Protein AF-A0A2D1KL96-F1 (afdb_monomer)

Secondary structure (DSSP, 8-state):
--------------HHHHHHHHHHHHHHT--GGG--HHHHHHHHHHHHHHHHHHHHHHHTHHHHHHHHHHHHHHHHHHHHH--

pLDDT: mean 85.84, std 14.6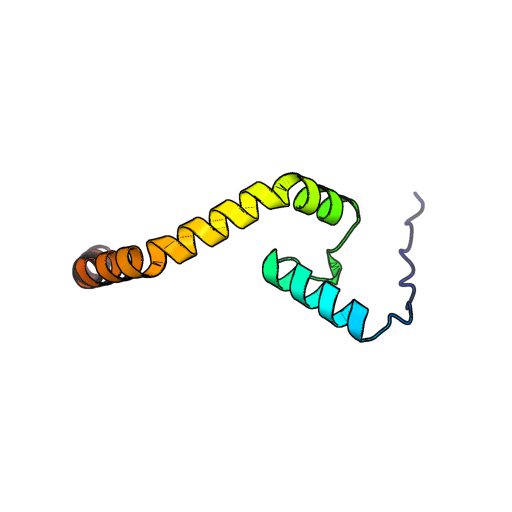2, range [38.91, 98.19]

InterPro domains:
  IPR013321 Arc-type ribbon-helix-helix [G3DSA:1.10.1220.10] (1-83)

Structure (mmCIF, N/CA/C/O backbone):
data_AF-A0A2D1KL96-F1
#
_entry.id   AF-A0A2D1KL96-F1
#
loop_
_atom_site.group_PDB
_atom_site.id
_atom_site.type_symbol
_atom_site.label_atom_id
_atom_site.label_alt_id
_atom_site.label_comp_id
_atom_site.label_asym_id
_atom_site.label_entity_id
_atom_site.label_seq_id
_atom_site.pdbx_PDB_ins_code
_atom_site.Cartn_x
_atom_site.Cartn_y
_atom_site.Cartn_z
_atom_site.occupancy
_atom_site.B_iso_or_equiv
_atom_site.auth_seq_id
_atom_site.auth_comp_id
_atom_site.auth_asym_id
_atom_site.auth_atom_id
_atom_site.pdbx_PDB_model_num
ATOM 1 N N . MET A 1 1 ? -42.304 -4.223 5.232 1.00 38.91 1 MET A N 1
ATOM 2 C CA . MET A 1 1 ? -40.846 -4.306 5.016 1.00 38.91 1 MET A CA 1
ATOM 3 C C . MET A 1 1 ? -40.279 -2.973 5.467 1.00 38.91 1 MET A C 1
ATOM 5 O O . MET A 1 1 ? -40.432 -1.992 4.755 1.00 38.91 1 MET A O 1
ATOM 9 N N . GLU A 1 2 ? -39.814 -2.896 6.712 1.00 42.31 2 GLU A N 1
ATOM 10 C CA . GLU A 1 2 ? -39.378 -1.636 7.322 1.00 42.31 2 GLU A CA 1
ATOM 11 C C . GLU A 1 2 ? -37.953 -1.314 6.870 1.00 42.31 2 GLU A C 1
ATOM 13 O O . GLU A 1 2 ? -37.005 -2.047 7.152 1.00 42.31 2 GLU A O 1
ATOM 18 N N . THR A 1 3 ? -37.806 -0.232 6.115 1.00 46.38 3 THR A N 1
ATOM 19 C CA . THR A 1 3 ? -36.515 0.292 5.677 1.00 46.38 3 THR 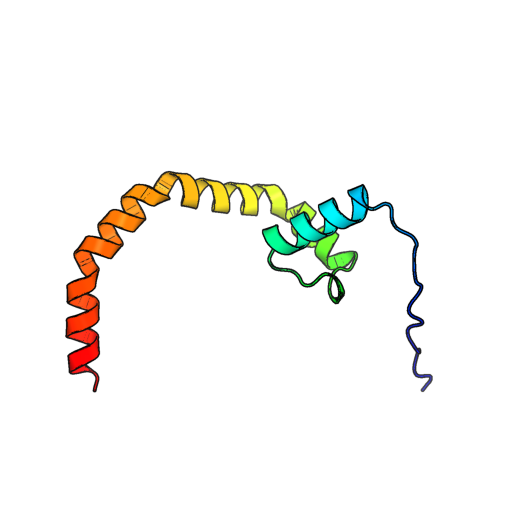A CA 1
ATOM 20 C C . THR A 1 3 ? -35.833 0.947 6.877 1.00 46.38 3 THR A C 1
ATOM 22 O O . THR A 1 3 ? -36.228 2.029 7.307 1.00 46.38 3 THR A O 1
ATOM 25 N N . GLN A 1 4 ? -34.816 0.293 7.447 1.00 49.78 4 GLN A N 1
ATOM 26 C CA . GLN A 1 4 ? -34.007 0.879 8.517 1.00 49.78 4 GLN A CA 1
ATOM 27 C C . GLN A 1 4 ? -33.201 2.061 7.965 1.00 49.78 4 GLN A C 1
ATOM 29 O O . GLN A 1 4 ? -32.203 1.892 7.261 1.00 49.78 4 GLN A O 1
ATOM 34 N N . ILE A 1 5 ? -33.644 3.274 8.283 1.00 55.97 5 ILE A N 1
ATOM 35 C CA . ILE A 1 5 ? -32.917 4.507 7.995 1.00 55.97 5 ILE A CA 1
ATOM 36 C C . ILE A 1 5 ? -31.719 4.559 8.950 1.00 55.97 5 ILE A C 1
ATOM 38 O O . ILE A 1 5 ? -31.879 4.781 10.149 1.00 55.97 5 ILE A O 1
ATOM 42 N N . LYS A 1 6 ? -30.505 4.342 8.426 1.00 57.28 6 LYS A N 1
ATOM 43 C CA . LYS A 1 6 ? -29.258 4.545 9.179 1.00 57.28 6 LYS A CA 1
ATOM 44 C C . LYS A 1 6 ? -29.130 6.028 9.539 1.00 57.28 6 LYS A C 1
ATOM 46 O O . LYS A 1 6 ? -28.738 6.841 8.704 1.00 57.28 6 LYS A O 1
ATOM 51 N N . GLN A 1 7 ? -29.464 6.387 10.776 1.00 58.97 7 GLN A N 1
ATOM 52 C CA . GLN A 1 7 ? -29.185 7.717 11.314 1.00 58.97 7 GLN A CA 1
ATOM 53 C C . GLN A 1 7 ? -27.671 7.921 11.429 1.00 58.97 7 GLN A C 1
ATOM 55 O O . GLN A 1 7 ? -26.961 7.126 12.045 1.00 58.97 7 GLN A O 1
ATOM 60 N N . ARG A 1 8 ? -27.173 9.001 10.823 1.00 58.00 8 ARG A N 1
ATOM 61 C CA . ARG A 1 8 ? -25.762 9.385 10.877 1.00 58.00 8 ARG A CA 1
ATOM 62 C C . ARG A 1 8 ? -25.514 10.116 12.199 1.00 58.00 8 ARG A C 1
ATOM 64 O O . ARG A 1 8 ? -25.818 11.300 12.319 1.00 58.00 8 ARG A O 1
ATOM 71 N N . LEU A 1 9 ? -25.016 9.399 13.205 1.00 57.00 9 LEU A N 1
ATOM 72 C CA . LEU A 1 9 ? -24.583 10.003 14.466 1.00 57.00 9 LEU A CA 1
ATOM 73 C C . LEU A 1 9 ? -23.278 10.776 14.230 1.00 57.00 9 LEU A C 1
ATOM 75 O O . LEU A 1 9 ? -22.275 10.198 13.816 1.00 57.00 9 LEU A O 1
ATOM 79 N N . SER A 1 10 ? -23.289 12.079 14.499 1.00 53.56 10 SER A N 1
ATOM 80 C CA . SER A 1 10 ? -22.080 12.904 14.511 1.00 53.56 10 SER A CA 1
ATOM 81 C C . SER A 1 10 ? -21.402 12.758 15.870 1.00 53.56 10 SER A C 1
ATOM 83 O O . SER A 1 10 ? -21.836 13.363 16.848 1.00 53.56 10 SER A O 1
ATOM 85 N N . VAL A 1 11 ? -20.353 11.942 15.941 1.00 66.00 11 VAL A N 1
ATOM 86 C CA . VAL A 1 11 ? -19.516 11.818 17.140 1.00 66.00 11 VAL A CA 1
ATOM 87 C C . VAL A 1 11 ? -18.443 12.902 17.099 1.00 66.00 11 VAL A C 1
ATOM 89 O O . VAL A 1 11 ? -17.731 13.043 16.105 1.00 66.00 11 VAL A O 1
ATOM 92 N N . VAL A 1 12 ? -18.313 13.668 18.183 1.00 66.25 12 VAL A N 1
ATOM 93 C CA . VAL A 1 12 ? -17.170 14.566 18.379 1.00 66.25 12 VAL A CA 1
ATOM 94 C C . VAL A 1 12 ? -15.967 13.693 18.735 1.00 66.25 12 VAL A C 1
ATOM 96 O O . VAL A 1 12 ? -15.790 13.304 19.886 1.00 66.25 12 VAL A O 1
ATOM 99 N N . CYS A 1 13 ? -15.180 13.322 17.728 1.00 66.31 13 CYS A N 1
ATOM 100 C CA . CYS A 1 13 ? -13.921 12.609 17.919 1.00 66.31 13 CYS A CA 1
ATOM 101 C C . CYS A 1 13 ? -12.778 13.603 18.135 1.00 66.31 13 CYS A C 1
ATOM 103 O O . CYS A 1 13 ? -12.681 14.618 17.445 1.00 66.31 13 CYS A O 1
ATOM 105 N N . ASP A 1 14 ? -11.888 13.281 19.072 1.00 83.56 14 ASP A N 1
ATOM 106 C CA . ASP A 1 14 ? -10.630 13.998 19.259 1.00 83.56 14 ASP A CA 1
ATOM 107 C C . ASP A 1 14 ? -9.825 14.027 17.944 1.00 83.56 14 ASP A C 1
ATOM 109 O O . ASP A 1 14 ? -9.731 13.026 17.224 1.00 83.56 14 ASP A O 1
ATOM 113 N N . LYS A 1 15 ? -9.216 15.175 17.633 1.00 86.12 15 LYS A N 1
ATOM 114 C CA . LYS A 1 15 ? -8.457 15.396 16.394 1.00 86.12 15 LYS A CA 1
ATOM 115 C C . LYS A 1 15 ? -7.303 14.401 16.258 1.00 86.12 15 LYS A C 1
ATOM 117 O O . LYS A 1 15 ? -7.019 13.936 15.156 1.00 86.12 15 LYS A O 1
ATOM 122 N N . ALA A 1 16 ? -6.669 14.027 17.370 1.00 87.50 16 ALA A N 1
ATOM 123 C CA . ALA A 1 16 ? -5.608 13.023 17.354 1.00 87.50 16 ALA A CA 1
ATOM 124 C C . ALA A 1 16 ? -6.131 11.631 16.962 1.00 87.50 16 ALA A C 1
ATOM 126 O O . ALA A 1 16 ? -5.430 10.872 16.292 1.00 87.50 16 ALA A O 1
ATOM 127 N N . MET A 1 17 ? -7.361 11.293 17.350 1.00 86.81 17 MET A N 1
ATOM 128 C CA . MET A 1 17 ? -7.995 10.032 16.978 1.00 86.81 17 MET A CA 1
ATOM 129 C C . MET A 1 17 ? -8.399 10.022 15.501 1.00 86.81 17 MET A C 1
ATOM 131 O O . MET A 1 17 ? -8.133 9.034 14.821 1.00 86.81 17 MET A O 1
ATOM 135 N N . LEU A 1 18 ? -8.942 11.129 14.982 1.00 88.44 18 LEU A N 1
ATOM 136 C CA . LEU A 1 18 ? -9.256 11.270 13.553 1.00 88.44 18 LEU A CA 1
ATOM 137 C C . LEU A 1 18 ? -8.011 11.090 12.676 1.00 88.44 18 LEU A C 1
ATOM 139 O O . LEU A 1 18 ? -8.047 10.322 11.722 1.00 88.44 18 LEU A O 1
ATOM 143 N N . ASN A 1 19 ? -6.880 11.691 13.053 1.00 91.38 19 ASN A N 1
ATOM 144 C CA . ASN A 1 19 ? -5.626 11.522 12.312 1.00 91.38 19 ASN A CA 1
ATOM 145 C C . ASN A 1 19 ? -5.144 10.060 12.282 1.00 91.38 19 ASN A C 1
ATOM 147 O O . ASN A 1 19 ? -4.615 9.603 11.272 1.00 91.38 19 ASN A O 1
ATOM 151 N N . LYS A 1 20 ? -5.329 9.310 13.377 1.00 90.44 20 LYS A N 1
ATOM 152 C CA . LYS A 1 20 ? -4.983 7.878 13.424 1.00 90.44 20 LYS A CA 1
ATOM 153 C C . LYS A 1 20 ? -5.890 7.045 12.522 1.00 90.44 20 LYS A C 1
ATOM 155 O O . LYS A 1 20 ? -5.414 6.105 11.894 1.00 90.44 20 LYS A O 1
ATOM 160 N N . VAL A 1 21 ? -7.179 7.383 12.462 1.00 89.88 21 VAL A N 1
ATOM 161 C CA . VAL A 1 21 ? -8.143 6.717 11.576 1.00 89.88 21 VAL A CA 1
ATOM 162 C C . VAL A 1 21 ? -7.816 6.996 10.112 1.00 89.88 21 V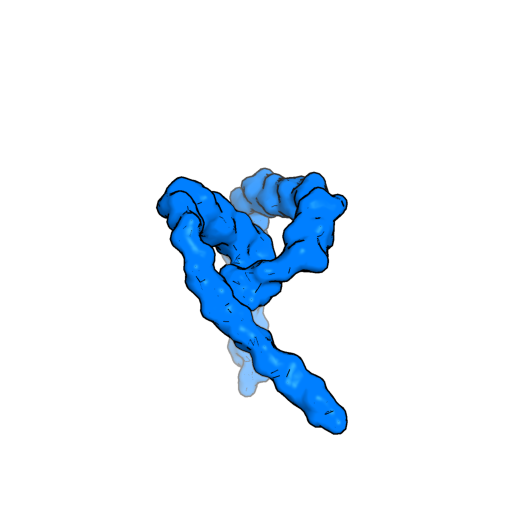AL A C 1
ATOM 164 O O . VAL A 1 21 ? -7.791 6.049 9.330 1.00 89.88 21 VAL A O 1
ATOM 167 N N . ALA A 1 22 ? -7.496 8.244 9.763 1.00 91.69 22 ALA A N 1
ATOM 168 C CA . ALA A 1 22 ? -7.075 8.616 8.415 1.00 91.69 22 ALA A CA 1
ATOM 169 C C . ALA A 1 22 ? -5.820 7.840 7.990 1.00 91.69 22 ALA A C 1
ATOM 171 O O . ALA A 1 22 ? -5.822 7.188 6.953 1.00 91.69 22 ALA A O 1
ATOM 172 N N . LEU A 1 23 ? -4.792 7.798 8.848 1.00 92.56 23 LEU A N 1
ATOM 173 C CA . LEU A 1 23 ? -3.567 7.041 8.576 1.00 92.56 23 LEU A CA 1
ATOM 174 C C . LEU A 1 23 ? -3.834 5.542 8.379 1.00 92.56 23 LEU A C 1
ATOM 176 O O . LEU A 1 23 ? -3.269 4.924 7.482 1.00 92.56 23 LEU A O 1
ATOM 180 N N . PHE A 1 24 ? -4.693 4.949 9.212 1.00 91.75 24 PHE A N 1
ATOM 181 C CA . PHE A 1 24 ? -5.093 3.550 9.063 1.00 91.75 24 PHE A CA 1
ATOM 182 C C . PHE A 1 24 ? -5.807 3.311 7.727 1.00 91.75 24 PHE A C 1
ATOM 184 O O . PHE A 1 24 ? -5.517 2.341 7.029 1.00 91.75 24 PHE A O 1
ATOM 191 N N . CYS A 1 25 ? -6.739 4.196 7.375 1.00 92.94 25 CYS A N 1
ATOM 192 C CA . CYS A 1 25 ? -7.486 4.131 6.127 1.00 92.94 25 CYS A CA 1
ATOM 193 C C . CYS A 1 25 ? -6.562 4.250 4.911 1.00 92.94 25 CYS A C 1
ATOM 195 O O . CYS A 1 25 ? -6.670 3.426 4.007 1.00 92.94 25 CYS A O 1
ATOM 197 N N . ASP A 1 26 ? -5.614 5.187 4.928 1.00 92.94 26 ASP A N 1
ATOM 198 C CA . ASP A 1 26 ? -4.616 5.354 3.869 1.00 92.94 26 ASP A CA 1
ATOM 199 C C . ASP A 1 26 ? -3.719 4.121 3.739 1.00 92.94 26 ASP A C 1
ATOM 201 O O . ASP A 1 26 ? -3.551 3.593 2.640 1.00 92.94 26 ASP A O 1
ATOM 205 N N . TYR A 1 27 ? -3.196 3.611 4.858 1.00 91.44 27 TYR A N 1
ATOM 206 C CA . TYR A 1 27 ? -2.294 2.457 4.858 1.00 91.44 27 TYR A CA 1
ATOM 207 C C . TYR A 1 27 ? -2.942 1.204 4.251 1.00 91.44 27 TYR A C 1
ATOM 209 O O . TYR A 1 27 ? -2.308 0.478 3.489 1.00 91.44 27 TYR A O 1
ATOM 217 N N . TYR A 1 28 ? -4.219 0.959 4.560 1.00 91.00 28 TYR A N 1
ATOM 218 C CA . TYR A 1 28 ? -4.957 -0.207 4.066 1.00 91.00 28 TYR A CA 1
ATOM 219 C C . TYR A 1 28 ? -5.819 0.074 2.819 1.00 91.00 28 TYR A C 1
ATOM 221 O O . TYR A 1 28 ? -6.527 -0.825 2.359 1.00 91.00 28 TYR A O 1
ATOM 229 N N . GLY A 1 29 ? -5.794 1.294 2.269 1.00 90.25 29 GLY A N 1
ATOM 230 C CA . GLY A 1 29 ? -6.572 1.681 1.084 1.00 90.25 29 GLY A CA 1
ATOM 231 C C . GLY A 1 29 ? -8.096 1.646 1.280 1.00 90.25 29 GLY A C 1
ATOM 232 O O . GLY A 1 29 ? -8.841 1.280 0.369 1.00 90.25 29 GLY A O 1
ATOM 233 N N . ILE A 1 30 ? -8.582 1.984 2.475 1.00 91.88 30 ILE A N 1
ATOM 234 C CA . ILE A 1 30 ? -10.003 1.941 2.848 1.00 91.88 30 ILE A CA 1
ATOM 235 C C . ILE A 1 30 ? -10.554 3.366 2.875 1.00 91.88 30 ILE A C 1
ATOM 237 O O . ILE A 1 30 ? -9.924 4.268 3.409 1.00 91.88 30 ILE A O 1
ATOM 241 N N . LYS A 1 31 ? -11.771 3.589 2.377 1.00 90.31 31 LYS A N 1
ATOM 242 C CA . LYS A 1 31 ? -12.464 4.866 2.605 1.00 90.31 31 LYS A CA 1
ATOM 243 C C . LYS A 1 31 ? -12.991 4.915 4.037 1.00 90.31 31 LYS A C 1
ATOM 245 O O . LYS A 1 31 ? -13.639 3.966 4.469 1.00 90.31 31 LYS A O 1
ATOM 250 N N . GLU A 1 32 ? -12.828 6.040 4.731 1.00 86.31 32 GLU A N 1
ATOM 251 C CA . GLU A 1 32 ? -13.327 6.209 6.109 1.00 86.31 32 GLU A CA 1
ATOM 252 C C . GLU A 1 32 ? -14.824 5.883 6.252 1.00 86.31 32 GLU A C 1
ATOM 254 O O . GLU A 1 32 ? -15.233 5.238 7.212 1.00 86.31 32 GLU A O 1
ATOM 259 N N . ASN A 1 33 ? -15.647 6.258 5.264 1.00 86.19 33 ASN A N 1
ATOM 260 C CA . ASN A 1 33 ? -17.087 5.958 5.261 1.00 86.19 33 ASN A CA 1
ATOM 261 C C . ASN A 1 33 ? -17.403 4.454 5.156 1.00 86.19 33 ASN A C 1
ATOM 263 O O . ASN A 1 33 ? -18.507 4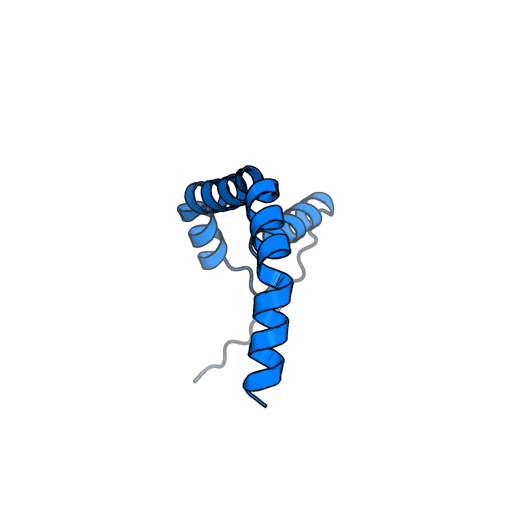.038 5.503 1.00 86.19 33 ASN A O 1
ATOM 267 N N . ASP A 1 34 ? -16.446 3.653 4.686 1.00 86.88 34 ASP A N 1
ATOM 268 C CA . ASP A 1 34 ? -16.564 2.203 4.553 1.00 86.88 34 ASP A CA 1
ATOM 269 C C . ASP A 1 34 ? -15.899 1.463 5.726 1.00 86.88 34 ASP A C 1
ATOM 271 O O . ASP A 1 34 ? -15.848 0.226 5.720 1.00 86.88 34 ASP A O 1
ATOM 275 N N . LEU A 1 35 ? -15.361 2.194 6.710 1.00 85.81 35 LEU A N 1
ATOM 276 C CA . LEU A 1 35 ? -14.720 1.629 7.888 1.00 85.81 35 LEU A CA 1
ATOM 277 C C . LEU A 1 35 ? -15.792 1.114 8.859 1.00 85.81 35 LEU A C 1
ATOM 279 O O . LEU A 1 35 ? -16.506 1.874 9.506 1.00 85.81 35 LEU A O 1
ATOM 283 N N . GLY A 1 36 ? -15.902 -0.209 8.948 1.00 87.88 36 GLY A N 1
ATOM 284 C CA . GLY A 1 36 ? -16.779 -0.909 9.884 1.00 87.88 36 GLY A CA 1
ATOM 285 C C . GLY A 1 36 ? -16.015 -1.949 10.698 1.00 87.88 36 GLY A C 1
ATOM 286 O O . GLY A 1 36 ? -14.894 -2.324 10.344 1.00 87.88 36 GLY A O 1
ATOM 287 N N . ASN A 1 37 ? -16.640 -2.444 11.769 1.00 87.75 37 ASN A N 1
ATOM 288 C CA . ASN A 1 37 ? -16.028 -3.404 12.696 1.00 87.75 37 ASN A CA 1
ATOM 289 C C . ASN A 1 37 ? -15.478 -4.653 11.990 1.00 87.75 37 ASN A C 1
ATOM 291 O O . ASN A 1 37 ? -14.382 -5.097 12.325 1.00 87.75 37 ASN A O 1
ATOM 295 N N . ASP A 1 38 ? -16.177 -5.165 10.974 1.00 90.31 38 ASP A N 1
ATOM 296 C CA . ASP A 1 38 ? -15.747 -6.348 10.217 1.00 90.31 38 ASP A CA 1
ATOM 297 C C . ASP A 1 38 ? -14.431 -6.105 9.468 1.00 90.31 38 ASP A C 1
ATOM 299 O O . ASP A 1 38 ? -13.534 -6.949 9.479 1.00 90.31 38 ASP A O 1
ATOM 303 N N . LYS A 1 39 ? -14.271 -4.917 8.868 1.00 88.38 39 LYS A N 1
ATOM 304 C CA . LYS A 1 39 ? -13.027 -4.539 8.184 1.00 88.38 39 LYS A CA 1
ATOM 305 C C . LYS A 1 39 ? -11.890 -4.378 9.183 1.00 88.38 39 LYS A C 1
ATOM 307 O O . LYS A 1 39 ? -10.813 -4.920 8.963 1.00 88.38 39 LYS A O 1
ATOM 312 N N . ILE A 1 40 ? -12.135 -3.689 10.299 1.00 89.50 40 ILE A N 1
ATOM 313 C CA . ILE A 1 40 ? -11.133 -3.514 11.362 1.00 89.50 40 ILE A CA 1
ATOM 314 C C . ILE A 1 40 ? -10.656 -4.881 11.872 1.00 89.50 40 ILE A C 1
ATOM 316 O O . ILE A 1 40 ? -9.452 -5.104 11.997 1.00 89.50 40 ILE A O 1
ATOM 320 N N . ALA A 1 41 ? -11.581 -5.813 12.122 1.00 93.00 41 ALA A N 1
ATOM 321 C CA . ALA A 1 41 ? -11.254 -7.167 12.558 1.00 93.00 41 ALA A CA 1
ATOM 322 C C . ALA A 1 41 ? -10.436 -7.931 11.505 1.00 93.00 41 ALA A C 1
ATOM 324 O O . ALA A 1 41 ? -9.428 -8.549 11.851 1.00 93.00 41 ALA A O 1
ATOM 325 N N . PHE A 1 42 ? -10.821 -7.844 10.228 1.00 92.94 42 PHE A N 1
ATOM 326 C CA . PHE A 1 42 ? -10.089 -8.466 9.128 1.00 92.94 42 PHE A CA 1
ATOM 327 C C . PHE A 1 42 ? -8.645 -7.956 9.036 1.00 92.94 42 PHE A C 1
ATOM 329 O O . PHE A 1 42 ? -7.717 -8.765 9.033 1.00 92.94 42 PHE A O 1
ATOM 336 N N . PHE A 1 43 ? -8.436 -6.637 9.005 1.00 91.81 43 PHE A N 1
ATOM 337 C CA . PHE A 1 43 ? -7.091 -6.064 8.889 1.00 91.81 43 PHE A CA 1
ATOM 338 C C . PHE A 1 43 ? -6.241 -6.351 10.120 1.00 91.81 43 PHE A C 1
ATOM 340 O O . PHE A 1 43 ? -5.077 -6.710 9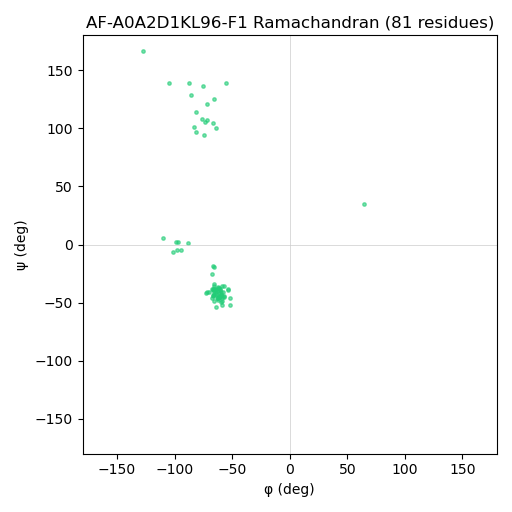.980 1.00 91.81 43 PHE A O 1
ATOM 347 N N . LYS A 1 44 ? -6.830 -6.316 11.319 1.00 92.88 44 LYS A N 1
ATOM 348 C CA . LYS A 1 44 ? -6.124 -6.711 12.542 1.00 92.88 44 LYS A CA 1
ATOM 349 C C . LYS A 1 44 ? -5.673 -8.175 12.499 1.00 92.88 44 LYS A C 1
ATOM 351 O O . LYS A 1 44 ? -4.552 -8.474 12.894 1.00 92.88 44 LYS A O 1
ATOM 356 N N . ALA A 1 45 ? -6.515 -9.082 12.001 1.00 96.44 45 ALA A N 1
ATOM 357 C CA . ALA A 1 45 ? -6.174 -10.501 11.884 1.00 96.44 45 ALA A CA 1
ATOM 358 C C . ALA A 1 45 ? -5.073 -10.780 10.843 1.00 96.44 45 ALA A C 1
ATOM 360 O O . ALA A 1 45 ? -4.356 -11.769 10.966 1.00 96.44 45 ALA A O 1
ATOM 361 N N . HIS A 1 46 ? -4.920 -9.912 9.839 1.00 95.25 46 HIS A N 1
ATOM 362 C CA . HIS A 1 46 ? -3.961 -10.087 8.743 1.00 95.25 46 HIS A CA 1
ATOM 363 C C . HIS A 1 46 ? -2.785 -9.104 8.784 1.00 95.25 46 HIS A C 1
ATOM 365 O O . HIS A 1 46 ? -1.957 -9.124 7.873 1.00 95.25 46 HIS A O 1
ATOM 371 N N . GLN A 1 47 ? -2.683 -8.282 9.832 1.00 93.56 47 GLN A N 1
ATOM 372 C CA . GLN A 1 47 ? -1.702 -7.203 9.946 1.00 93.56 47 GLN A CA 1
ATOM 373 C C . GLN A 1 47 ? -0.277 -7.697 9.693 1.00 93.56 47 GLN A C 1
ATOM 375 O O . GLN A 1 47 ? 0.379 -7.208 8.786 1.00 93.56 47 GLN A O 1
ATOM 380 N N . ALA A 1 48 ? 0.161 -8.750 10.390 1.00 95.69 48 ALA A N 1
ATOM 381 C CA . ALA A 1 48 ? 1.519 -9.277 10.239 1.00 95.69 48 ALA A CA 1
ATOM 382 C C . ALA A 1 48 ? 1.856 -9.685 8.792 1.00 95.6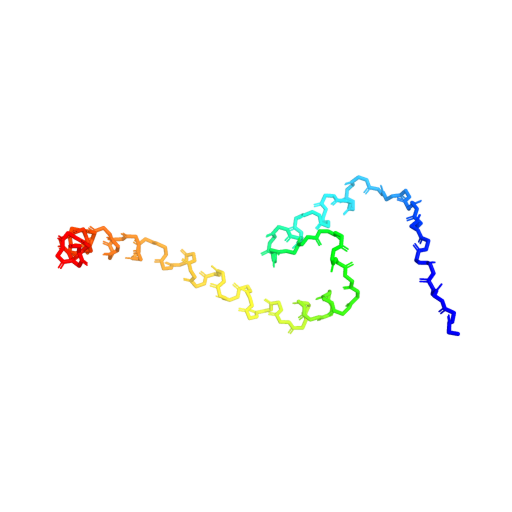9 48 ALA A C 1
ATOM 384 O O . ALA A 1 48 ? 2.984 -9.508 8.337 1.00 95.69 48 ALA A O 1
ATOM 385 N N . LYS A 1 49 ? 0.877 -10.215 8.047 1.00 96.19 49 LYS A N 1
ATOM 386 C CA . LYS A 1 49 ? 1.064 -10.600 6.643 1.00 96.19 49 LYS A CA 1
ATOM 387 C C . LYS A 1 49 ? 1.185 -9.372 5.739 1.00 96.19 49 LYS A C 1
ATOM 389 O O . LYS A 1 49 ? 2.006 -9.378 4.828 1.00 96.19 49 LYS A O 1
ATOM 394 N N . LEU A 1 50 ? 0.369 -8.348 5.981 1.00 93.50 50 LEU A N 1
ATOM 395 C CA . LEU A 1 50 ? 0.390 -7.096 5.220 1.00 93.50 50 LEU A CA 1
ATOM 396 C C . LEU A 1 50 ? 1.660 -6.288 5.513 1.00 93.50 50 LEU A C 1
ATOM 398 O O . LEU A 1 50 ? 2.302 -5.829 4.573 1.00 93.50 50 LEU A O 1
ATOM 402 N N . ASP A 1 51 ? 2.087 -6.232 6.775 1.00 93.56 51 ASP A N 1
ATOM 403 C CA . ASP A 1 51 ? 3.351 -5.616 7.186 1.00 93.56 51 ASP A CA 1
ATOM 404 C C . ASP A 1 51 ? 4.541 -6.322 6.518 1.00 93.56 51 ASP A C 1
ATOM 406 O O . ASP A 1 51 ? 5.412 -5.671 5.946 1.00 93.56 51 ASP A O 1
ATOM 410 N N . SER A 1 52 ? 4.547 -7.662 6.512 1.00 96.50 52 SER A N 1
ATOM 411 C CA . SER A 1 52 ? 5.601 -8.444 5.845 1.00 96.50 52 SER A CA 1
ATOM 412 C C . SER A 1 52 ? 5.640 -8.194 4.334 1.00 96.50 52 SER A C 1
ATOM 414 O O . SER A 1 52 ? 6.716 -8.129 3.745 1.00 96.50 52 SER A O 1
ATOM 416 N N . LEU A 1 53 ? 4.474 -8.035 3.698 1.00 95.00 53 LEU A N 1
ATOM 417 C CA . LEU A 1 53 ? 4.380 -7.713 2.274 1.00 95.00 53 LEU A CA 1
ATOM 418 C C . LEU A 1 53 ? 4.945 -6.318 1.981 1.00 95.00 53 LEU A C 1
ATOM 420 O O . LEU A 1 53 ? 5.763 -6.170 1.075 1.00 95.00 53 LEU A O 1
ATOM 424 N N . ALA A 1 54 ? 4.531 -5.310 2.754 1.00 93.12 54 ALA A N 1
ATOM 425 C CA . ALA A 1 54 ? 5.020 -3.941 2.614 1.00 93.12 54 ALA A CA 1
ATOM 426 C C . ALA A 1 54 ? 6.541 -3.870 2.815 1.00 93.12 54 ALA A C 1
ATOM 428 O O . ALA A 1 54 ? 7.245 -3.243 2.022 1.00 93.12 54 ALA A O 1
ATOM 429 N N . GLN A 1 55 ? 7.047 -4.571 3.830 1.00 96.62 55 GLN A N 1
ATOM 430 C CA . GLN A 1 55 ? 8.473 -4.650 4.121 1.00 96.62 55 GLN A CA 1
ATOM 431 C C . GLN A 1 55 ? 9.255 -5.323 2.985 1.00 96.62 55 GLN A C 1
ATOM 433 O O . GLN A 1 55 ? 10.261 -4.778 2.539 1.00 96.62 55 GLN A O 1
ATOM 438 N N . GLY A 1 56 ? 8.769 -6.449 2.453 1.00 97.44 56 GLY A N 1
ATOM 439 C CA . GLY A 1 56 ? 9.418 -7.126 1.327 1.00 97.44 56 GLY A CA 1
ATOM 440 C C . GLY A 1 56 ? 9.505 -6.249 0.072 1.00 97.44 56 GLY A C 1
ATOM 441 O O . GLY A 1 56 ? 10.536 -6.231 -0.599 1.00 97.44 56 GLY A O 1
ATOM 442 N N . TYR A 1 57 ? 8.467 -5.458 -0.223 1.00 96.62 57 TYR A N 1
ATOM 443 C CA . TYR A 1 57 ? 8.526 -4.480 -1.316 1.00 96.62 57 TYR A CA 1
ATOM 444 C C . TYR A 1 57 ? 9.533 -3.361 -1.054 1.00 96.62 57 TYR A C 1
ATOM 446 O O . TYR A 1 57 ? 10.236 -2.961 -1.980 1.00 96.62 57 TYR A O 1
ATOM 454 N N . ALA A 1 58 ? 9.620 -2.867 0.182 1.00 96.75 58 ALA A N 1
ATOM 455 C CA . ALA A 1 58 ? 10.594 -1.845 0.549 1.00 96.75 58 ALA A CA 1
ATOM 456 C C . ALA A 1 58 ? 12.038 -2.359 0.413 1.00 96.75 58 ALA A C 1
ATOM 458 O O . ALA A 1 58 ? 12.888 -1.663 -0.138 1.00 96.75 58 ALA A O 1
ATOM 459 N N . GLU A 1 59 ? 12.306 -3.591 0.849 1.00 98.19 59 GLU A N 1
ATOM 460 C CA . GLU A 1 59 ? 13.622 -4.234 0.727 1.00 98.19 59 GLU A CA 1
ATOM 461 C C . GLU A 1 59 ? 14.029 -4.451 -0.731 1.00 98.19 59 GLU A C 1
ATOM 463 O O . GLU A 1 59 ? 15.187 -4.247 -1.094 1.00 98.19 59 GLU A O 1
ATOM 468 N N . MET A 1 60 ? 13.074 -4.830 -1.582 1.00 97.69 60 MET A N 1
ATOM 469 C CA . MET A 1 60 ? 13.323 -5.094 -3.001 1.00 97.69 60 MET A CA 1
ATOM 470 C C . MET A 1 60 ? 13.205 -3.845 -3.884 1.00 97.69 60 MET A C 1
ATOM 472 O O . MET A 1 60 ? 13.368 -3.948 -5.098 1.00 97.69 60 MET A O 1
ATOM 476 N N . ALA A 1 61 ? 12.932 -2.664 -3.319 1.00 97.12 61 ALA A N 1
ATOM 477 C CA . ALA A 1 61 ? 12.601 -1.466 -4.090 1.00 97.12 61 ALA A CA 1
ATOM 478 C C . ALA A 1 61 ? 13.691 -1.076 -5.106 1.00 97.12 61 ALA A C 1
ATOM 480 O O . ALA A 1 61 ? 13.363 -0.785 -6.256 1.00 97.12 61 ALA A O 1
ATOM 481 N N . SER A 1 62 ? 14.972 -1.109 -4.712 1.00 97.56 62 SER A N 1
ATOM 482 C CA . SER A 1 62 ? 16.089 -0.774 -5.618 1.00 97.56 62 SER A CA 1
ATOM 483 C C . SER A 1 62 ? 16.176 -1.760 -6.777 1.00 97.56 62 SER A C 1
ATOM 485 O O . SER A 1 62 ? 16.100 -1.359 -7.933 1.00 97.56 62 SER A O 1
ATOM 487 N N . LEU A 1 63 ? 16.233 -3.058 -6.461 1.00 97.38 63 LEU A N 1
ATOM 488 C 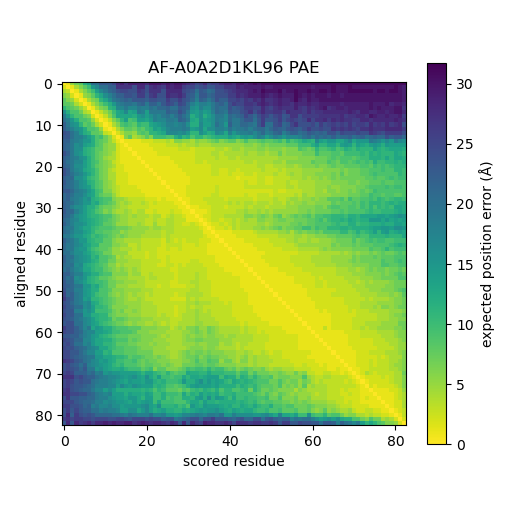CA . LEU A 1 63 ? 16.333 -4.123 -7.458 1.00 97.38 63 LEU A CA 1
ATOM 489 C C . LEU A 1 63 ? 15.151 -4.094 -8.434 1.00 97.38 63 LEU A C 1
ATOM 491 O O . LEU A 1 63 ? 15.340 -4.153 -9.644 1.00 97.38 63 LEU A O 1
ATOM 495 N N . ASN A 1 64 ? 13.931 -3.957 -7.913 1.00 96.06 64 ASN A N 1
ATOM 496 C CA . ASN A 1 64 ? 12.732 -3.879 -8.743 1.00 96.06 64 ASN A CA 1
ATOM 497 C C . ASN A 1 64 ? 12.766 -2.649 -9.661 1.00 96.06 64 ASN A C 1
ATOM 499 O O . ASN A 1 64 ? 12.333 -2.734 -10.805 1.00 96.06 64 ASN A O 1
ATOM 503 N N . THR A 1 65 ? 13.306 -1.521 -9.188 1.00 96.00 65 THR A N 1
ATOM 504 C CA . THR A 1 65 ? 13.458 -0.308 -10.005 1.00 96.00 65 THR A CA 1
ATOM 505 C C . THR A 1 65 ? 14.465 -0.515 -11.135 1.00 96.00 65 THR A C 1
ATOM 507 O O . THR A 1 65 ? 14.195 -0.120 -12.268 1.00 96.00 65 THR A O 1
ATOM 510 N N . GLU A 1 66 ? 15.600 -1.154 -10.850 1.00 97.06 66 GLU A N 1
ATOM 511 C CA . GLU A 1 66 ? 16.636 -1.454 -11.846 1.00 97.06 66 GLU A CA 1
ATOM 512 C C . GLU A 1 66 ? 16.112 -2.385 -12.945 1.00 97.06 66 GLU A C 1
ATOM 514 O O . GLU A 1 66 ? 16.276 -2.085 -14.127 1.00 97.06 66 GLU A O 1
ATOM 519 N N . ILE A 1 67 ? 15.401 -3.451 -12.564 1.00 95.31 67 ILE A N 1
ATOM 520 C CA . ILE A 1 67 ? 14.767 -4.374 -13.515 1.00 95.31 67 ILE A CA 1
ATOM 521 C C . ILE A 1 67 ? 13.768 -3.618 -14.399 1.00 95.31 67 ILE A C 1
ATOM 523 O O . ILE A 1 67 ? 13.836 -3.712 -15.621 1.00 95.31 67 ILE A O 1
ATOM 527 N N . CYS A 1 68 ? 12.866 -2.823 -13.815 1.00 94.25 68 CYS A N 1
ATOM 528 C CA . CYS A 1 68 ? 11.909 -2.043 -14.605 1.00 94.25 68 CYS A CA 1
ATOM 529 C C . CYS A 1 68 ? 12.608 -1.099 -15.597 1.00 94.25 68 CYS A C 1
ATOM 531 O O . CYS A 1 68 ? 12.174 -0.980 -16.741 1.00 94.25 68 CYS A O 1
ATOM 533 N N . ALA A 1 69 ? 13.702 -0.452 -15.188 1.00 94.12 69 ALA A N 1
ATOM 534 C CA . ALA A 1 69 ? 14.462 0.433 -16.066 1.00 94.12 69 ALA A CA 1
ATOM 535 C C . ALA A 1 69 ? 15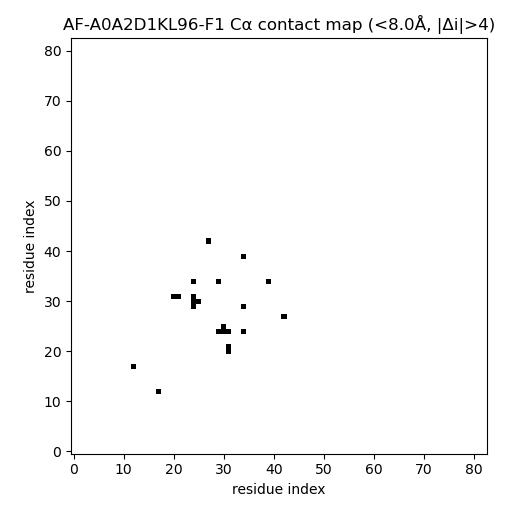.123 -0.323 -17.234 1.00 94.12 69 ALA A C 1
ATOM 537 O O . ALA A 1 69 ? 15.136 0.186 -18.354 1.00 94.12 69 ALA A O 1
ATOM 538 N N . GLU A 1 70 ? 15.634 -1.535 -16.997 1.00 95.44 70 GLU A N 1
ATOM 539 C CA . GLU A 1 70 ? 16.257 -2.370 -18.033 1.00 95.44 70 GLU A CA 1
ATOM 540 C C . GLU A 1 70 ? 15.252 -2.811 -19.110 1.00 95.44 70 GLU A C 1
ATOM 542 O O . GLU A 1 70 ? 15.574 -2.814 -20.299 1.00 95.44 70 GLU A O 1
ATOM 547 N N . PHE A 1 71 ? 14.017 -3.134 -18.714 1.00 92.81 71 PHE A N 1
ATOM 548 C CA . PHE A 1 71 ? 12.993 -3.656 -19.627 1.00 92.81 71 PHE A CA 1
ATOM 549 C C . PHE A 1 71 ? 12.043 -2.596 -20.205 1.00 92.81 71 PHE A C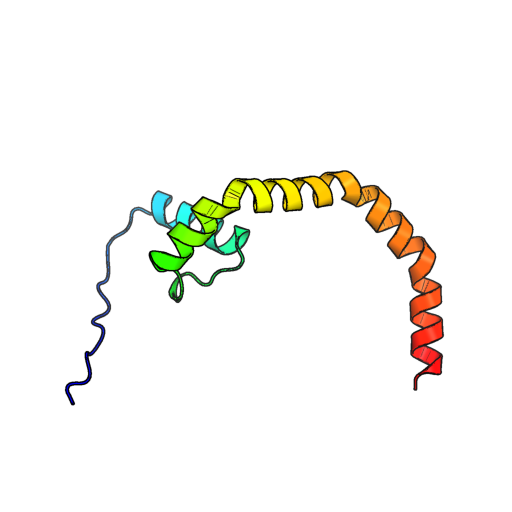 1
ATOM 551 O O . PHE A 1 71 ? 11.267 -2.923 -21.104 1.00 92.81 71 PHE A O 1
ATOM 558 N N . CYS A 1 72 ? 12.140 -1.334 -19.776 1.00 91.94 72 CYS A N 1
ATOM 559 C CA . CYS A 1 72 ? 11.273 -0.236 -20.226 1.00 91.94 72 CYS A CA 1
ATOM 560 C C . CYS A 1 72 ? 11.205 -0.123 -21.763 1.00 91.94 72 CYS A C 1
ATOM 562 O O . CYS A 1 72 ? 10.124 -0.070 -22.345 1.00 91.94 72 CYS A O 1
ATOM 564 N N . ASN A 1 73 ? 12.355 -0.189 -22.442 1.00 89.94 73 ASN A N 1
ATOM 565 C CA . ASN A 1 73 ? 12.415 -0.090 -23.906 1.00 89.94 73 ASN A CA 1
ATOM 566 C C . ASN A 1 73 ? 11.727 -1.275 -24.605 1.00 89.94 73 ASN A C 1
ATOM 568 O O . ASN A 1 73 ? 11.096 -1.107 -25.646 1.00 89.94 73 ASN A O 1
ATOM 572 N N . CYS A 1 74 ? 11.829 -2.480 -24.035 1.00 91.81 74 CYS A N 1
ATOM 573 C CA . CYS A 1 74 ? 11.186 -3.673 -24.584 1.00 91.81 74 CYS A CA 1
ATOM 574 C C . CYS A 1 74 ? 9.657 -3.565 -24.510 1.00 91.81 74 CYS A C 1
ATOM 576 O O . CYS A 1 74 ? 8.964 -3.980 -25.440 1.00 91.81 74 CYS A O 1
ATOM 578 N N . GLU A 1 75 ? 9.132 -3.006 -23.417 1.00 90.75 75 GLU A N 1
ATOM 579 C CA . GLU A 1 75 ? 7.696 -2.761 -23.250 1.00 90.75 75 GLU A CA 1
ATOM 580 C C . GLU A 1 75 ? 7.186 -1.714 -24.248 1.00 90.75 75 GLU A C 1
ATOM 582 O O . GLU A 1 75 ? 6.149 -1.928 -24.883 1.00 90.75 75 GLU A O 1
ATOM 587 N N . GLU A 1 76 ? 7.936 -0.627 -24.455 1.00 90.75 76 GLU A N 1
ATOM 588 C CA . GLU A 1 76 ? 7.611 0.404 -25.449 1.00 90.75 76 GLU A CA 1
ATOM 589 C C . GLU A 1 76 ? 7.611 -0.154 -26.881 1.00 90.75 76 GLU A C 1
ATOM 591 O O . GLU A 1 76 ? 6.661 0.061 -27.640 1.00 90.75 76 GLU A O 1
ATOM 596 N N . GLU A 1 77 ? 8.632 -0.930 -27.252 1.00 91.69 77 GLU A N 1
ATOM 597 C CA . GLU A 1 77 ? 8.696 -1.580 -28.564 1.00 91.69 77 GLU A CA 1
ATOM 598 C C . GLU A 1 77 ? 7.549 -2.573 -28.785 1.00 91.69 77 GLU A C 1
ATOM 600 O O . GLU A 1 77 ? 6.990 -2.644 -29.885 1.00 91.69 77 GLU A O 1
ATOM 605 N N . ALA A 1 78 ? 7.185 -3.344 -27.757 1.00 91.50 78 ALA A N 1
ATOM 606 C CA . ALA A 1 78 ? 6.062 -4.271 -27.826 1.00 91.50 78 ALA A CA 1
ATOM 607 C C . ALA A 1 78 ? 4.729 -3.525 -27.990 1.00 91.50 78 ALA A C 1
ATOM 609 O O . ALA A 1 78 ? 3.916 -3.912 -28.833 1.00 91.50 78 ALA A O 1
ATOM 610 N N . ALA A 1 79 ? 4.524 -2.432 -27.250 1.00 90.75 79 ALA A N 1
ATOM 611 C CA . ALA A 1 79 ? 3.323 -1.604 -27.350 1.00 90.75 79 ALA A CA 1
ATOM 612 C C . ALA A 1 79 ? 3.140 -1.015 -28.760 1.00 90.75 79 ALA A C 1
ATOM 614 O O . ALA A 1 79 ? 2.026 -1.002 -29.283 1.00 90.75 79 ALA A O 1
ATOM 615 N N . LEU A 1 80 ? 4.232 -0.614 -29.421 1.00 90.25 80 LEU A N 1
ATOM 616 C CA . LEU A 1 80 ? 4.208 -0.109 -30.801 1.00 90.25 80 LEU A CA 1
ATOM 617 C C . LEU A 1 80 ? 3.828 -1.164 -31.851 1.00 90.25 80 LEU A C 1
ATOM 619 O O . LEU A 1 80 ? 3.464 -0.797 -32.965 1.00 90.25 80 LEU A O 1
ATOM 623 N N . ARG A 1 81 ? 3.930 -2.460 -31.533 1.00 85.38 81 ARG A N 1
ATOM 624 C CA . ARG A 1 81 ? 3.640 -3.569 -32.463 1.00 85.38 81 ARG A CA 1
ATOM 625 C C . ARG A 1 81 ? 2.272 -4.221 -32.255 1.00 85.38 81 ARG A C 1
ATOM 627 O O . ARG A 1 81 ? 1.909 -5.108 -33.023 1.00 85.38 81 ARG A O 1
ATOM 634 N N . ILE A 1 82 ? 1.546 -3.829 -31.208 1.00 81.31 82 ILE A N 1
ATOM 635 C CA . ILE A 1 82 ? 0.202 -4.339 -30.880 1.00 81.31 82 ILE A CA 1
ATOM 636 C C . ILE A 1 82 ? -0.904 -3.380 -31.386 1.00 81.31 82 ILE A C 1
ATOM 638 O O . ILE A 1 82 ? -2.088 -3.714 -31.332 1.00 81.31 82 ILE A O 1
ATOM 642 N N . HIS A 1 83 ? -0.523 -2.225 -31.941 1.00 55.91 83 HIS A N 1
ATOM 643 C CA . HIS A 1 83 ? -1.393 -1.292 -32.667 1.00 55.91 83 HIS A CA 1
ATOM 644 C C . HIS A 1 83 ? -1.240 -1.434 -34.184 1.00 55.91 83 HIS A C 1
ATOM 646 O O . HIS A 1 83 ? -2.247 -1.174 -34.881 1.00 55.91 83 HIS A O 1
#

Solvent-accessible surface area (backbone atoms only — not comparable to full-atom values): 5188 Å² total; per-residue (Å²): 135,85,80,81,77,82,78,83,79,84,76,91,69,56,68,74,56,53,53,51,51,51,51,52,22,62,76,71,73,45,57,73,93,73,67,44,72,69,57,54,52,51,49,66,76,42,38,72,61,53,52,50,51,55,49,52,50,63,74,41,42,65,62,54,50,52,52,50,62,72,46,46,64,58,53,53,56,51,56,69,70,76,111

Organism: NCBI:txid1423822

Sequence (83 aa):
METQIKQRLSVVCDKAMLNKVALFCDYYGIKENDLGNDKIAFFKAHQAKLDSLAQGYAEMASLNTEICAEFCNCEEEAALRIH

Mean predicted aligned error: 9.51 Å

Radius of gyration: 21.2 Å; Cα contacts (8 Å, |Δi|>4): 11; chains: 1; bounding box: 58×26×52 Å

Foldseek 3Di:
DDDPDPDDDDDPDDPVVVVVLVVVCVLVVHDSVRDDPVVVVVCVVCVVVSVVVVVVCVVCVVVVVVVCVVCVVVVVVVVVVVD